Protein AF-A0A0J6WA10-F1 (afdb_monomer_lite)

Structure (mmCIF, N/CA/C/O backbone):
data_AF-A0A0J6WA10-F1
#
_entry.id   AF-A0A0J6WA10-F1
#
loop_
_atom_site.group_PDB
_atom_site.id
_atom_site.type_symbol
_atom_site.label_atom_id
_atom_site.label_alt_id
_atom_site.label_comp_id
_atom_site.label_asym_id
_atom_site.label_entity_id
_atom_site.label_seq_id
_atom_site.pdbx_PDB_ins_code
_atom_site.Cartn_x
_atom_site.Cartn_y
_atom_site.Cartn_z
_atom_site.occupancy
_atom_site.B_iso_or_equiv
_atom_site.auth_seq_id
_atom_site.auth_comp_id
_atom_site.auth_asym_id
_atom_site.auth_atom_id
_atom_site.pdbx_PDB_model_num
ATOM 1 N N . MET A 1 1 ? -53.211 -53.598 39.281 1.00 53.12 1 MET A N 1
ATOM 2 C CA . MET A 1 1 ? -52.809 -53.683 37.856 1.00 53.12 1 MET A CA 1
ATOM 3 C C . MET A 1 1 ? -52.318 -52.313 37.367 1.00 53.12 1 MET A C 1
ATOM 5 O O . MET A 1 1 ? -52.917 -51.724 36.484 1.00 53.12 1 MET A O 1
ATOM 9 N N . THR A 1 2 ? -51.255 -51.763 37.965 1.00 57.38 2 THR A N 1
ATOM 10 C CA . THR A 1 2 ? -50.801 -50.363 37.763 1.00 57.38 2 THR A CA 1
ATOM 11 C C . THR A 1 2 ? -49.372 -50.255 37.211 1.00 57.38 2 THR A C 1
ATOM 13 O O . THR A 1 2 ? -48.815 -49.167 37.139 1.00 57.38 2 THR A O 1
ATOM 16 N N . THR A 1 3 ? -48.762 -51.362 36.784 1.00 62.75 3 THR A N 1
ATOM 17 C CA . THR A 1 3 ? -47.331 -51.413 36.433 1.00 62.75 3 THR A CA 1
ATOM 18 C C . THR A 1 3 ? -47.013 -51.192 34.949 1.00 62.75 3 THR A C 1
ATOM 20 O O . THR A 1 3 ? -45.852 -50.973 34.622 1.00 62.75 3 THR A O 1
ATOM 23 N N . GLN A 1 4 ? -47.996 -51.180 34.039 1.00 57.81 4 GLN A N 1
ATOM 24 C CA . GLN A 1 4 ? -47.720 -50.979 32.604 1.00 57.81 4 GLN A CA 1
ATOM 25 C C . GLN A 1 4 ? -47.557 -49.506 32.192 1.00 57.81 4 GLN A C 1
ATOM 27 O O . GLN A 1 4 ? -46.813 -49.214 31.258 1.00 57.81 4 GLN A O 1
ATOM 32 N N . ALA A 1 5 ? -48.192 -48.566 32.902 1.00 57.34 5 ALA A N 1
ATOM 33 C CA . ALA A 1 5 ? -48.131 -47.146 32.549 1.00 57.34 5 ALA A CA 1
ATOM 34 C C . ALA A 1 5 ? -46.738 -46.532 32.792 1.00 57.34 5 ALA A C 1
ATOM 36 O O . ALA A 1 5 ? 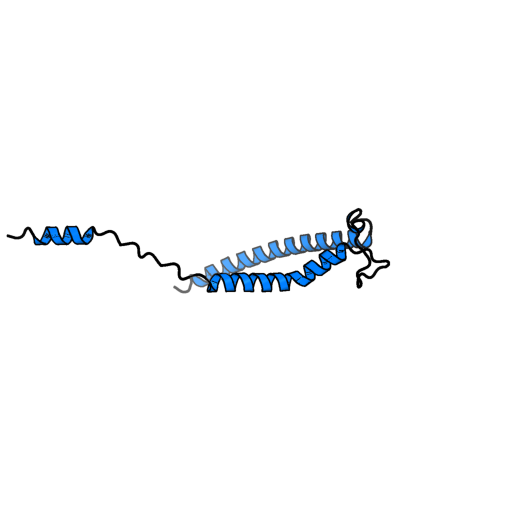-46.295 -45.700 32.011 1.00 57.34 5 ALA A O 1
ATOM 37 N N . GLY A 1 6 ? -46.012 -46.976 33.826 1.00 58.12 6 GLY A N 1
ATOM 38 C CA . GLY A 1 6 ? -44.667 -46.469 34.131 1.00 58.12 6 GLY A CA 1
ATOM 39 C C . GLY A 1 6 ? -43.590 -46.918 33.136 1.00 58.12 6 GLY A C 1
ATOM 40 O O . GLY A 1 6 ? -42.65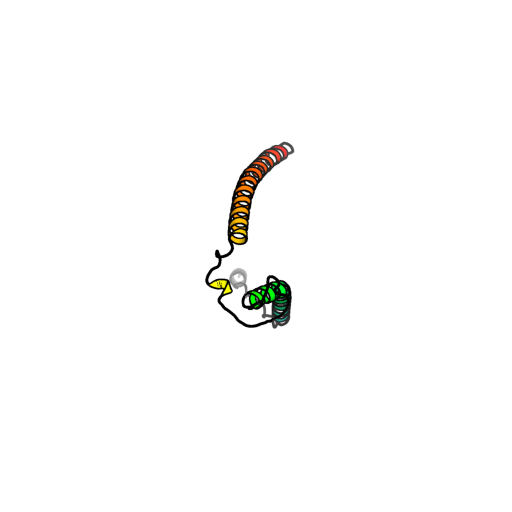6 -46.167 32.863 1.00 58.12 6 GLY A O 1
ATOM 41 N N . ALA A 1 7 ? -43.741 -48.108 32.546 1.00 60.06 7 ALA A N 1
ATOM 42 C CA . ALA A 1 7 ? -42.777 -48.646 31.586 1.00 60.06 7 ALA A CA 1
ATOM 43 C C . ALA A 1 7 ? -42.800 -47.882 30.250 1.00 60.06 7 ALA A C 1
ATOM 45 O O . ALA A 1 7 ? -41.746 -47.595 29.692 1.00 60.06 7 ALA A O 1
ATOM 46 N N . ALA A 1 8 ? -43.984 -47.478 29.776 1.00 58.81 8 ALA A N 1
ATOM 47 C CA . ALA A 1 8 ? -44.127 -46.749 28.513 1.00 58.81 8 ALA A CA 1
ATOM 48 C C . ALA A 1 8 ? -43.518 -45.332 28.559 1.00 58.81 8 ALA A C 1
ATOM 50 O O . ALA A 1 8 ? -42.946 -44.865 27.573 1.00 58.81 8 ALA A O 1
ATOM 51 N N . VAL A 1 9 ? -43.593 -44.655 29.710 1.00 58.94 9 VAL A N 1
ATOM 52 C CA . VAL A 1 9 ? -43.050 -43.295 29.889 1.00 58.94 9 VAL A CA 1
ATOM 53 C C . VAL A 1 9 ? -41.520 -43.318 29.990 1.00 58.94 9 VAL A C 1
ATOM 55 O O . VAL A 1 9 ? -40.855 -42.425 29.467 1.00 58.94 9 VAL A O 1
ATOM 58 N N . ALA A 1 10 ? -40.949 -44.374 30.583 1.00 61.41 10 ALA A N 1
ATOM 59 C CA . ALA A 1 10 ? -39.501 -44.573 30.634 1.00 61.41 10 ALA A CA 1
ATOM 60 C C . ALA A 1 10 ? -38.896 -44.811 29.236 1.00 61.41 10 ALA A C 1
ATOM 62 O O . ALA A 1 10 ? -37.830 -44.276 28.934 1.00 61.41 10 ALA A O 1
ATOM 63 N N . THR A 1 11 ? -39.600 -45.533 28.355 1.00 60.84 11 THR A N 1
ATOM 64 C CA . THR A 1 11 ? -39.155 -45.775 26.971 1.00 60.84 11 THR A CA 1
ATOM 65 C C . THR A 1 11 ? -39.242 -44.519 26.096 1.00 60.84 11 THR A C 1
ATOM 67 O O . THR A 1 11 ? -38.352 -44.280 25.284 1.00 60.84 11 THR A O 1
ATOM 70 N N . ALA A 1 12 ? -40.259 -43.671 26.290 1.00 60.25 12 ALA A N 1
ATOM 71 C CA . ALA A 1 12 ? -40.416 -42.429 25.526 1.00 60.25 12 ALA A CA 1
ATOM 72 C C . ALA A 1 12 ? -39.337 -41.372 25.843 1.00 60.25 12 ALA A C 1
ATOM 74 O O . ALA A 1 12 ? -38.968 -40.585 24.973 1.00 60.25 12 ALA A O 1
ATOM 75 N N . ALA A 1 13 ? -38.802 -41.368 27.069 1.00 62.25 13 ALA A N 1
ATOM 76 C CA . ALA A 1 13 ? -37.770 -40.424 27.508 1.00 62.25 13 ALA A CA 1
ATOM 77 C C . ALA A 1 13 ? -36.343 -40.796 27.055 1.00 62.25 13 ALA A C 1
ATOM 79 O O . ALA A 1 13 ? -35.429 -39.981 27.167 1.00 62.25 13 ALA A O 1
ATOM 80 N N . GLN A 1 14 ? -36.142 -42.017 26.551 1.00 62.50 14 GLN A N 1
ATOM 81 C CA . GLN A 1 14 ? -34.834 -42.545 26.147 1.00 62.50 14 GLN A CA 1
ATOM 82 C C . GLN A 1 14 ? -34.601 -42.519 24.639 1.00 62.50 14 GLN A C 1
ATOM 84 O O . GLN A 1 14 ? -33.567 -42.999 24.183 1.00 62.50 14 GLN A O 1
ATOM 89 N N . GLN A 1 15 ? -35.516 -41.948 23.856 1.00 65.44 15 GLN A N 1
ATOM 90 C CA . GLN A 1 15 ? -35.306 -41.804 22.424 1.00 65.44 15 GLN A CA 1
ATOM 91 C C . GLN A 1 15 ? -34.308 -40.656 22.190 1.00 65.44 15 GLN A C 1
ATOM 93 O O . GLN A 1 15 ? -34.666 -39.494 22.407 1.00 65.44 15 GLN A O 1
ATOM 98 N N . PRO A 1 16 ? -33.048 -40.934 21.794 1.00 71.19 16 PRO A N 1
ATOM 99 C CA . PRO A 1 16 ? -32.094 -39.871 21.528 1.00 71.19 16 PRO A CA 1
ATOM 100 C C . PRO A 1 16 ? -32.651 -38.977 20.413 1.00 71.19 16 PRO A C 1
ATOM 102 O O . PRO A 1 16 ? -33.301 -39.487 19.492 1.00 71.19 16 PRO A O 1
ATOM 105 N N . PRO A 1 17 ? -32.430 -37.652 20.471 1.00 69.75 17 PRO A N 1
ATOM 106 C CA . PRO A 1 17 ? -32.902 -36.751 19.434 1.00 69.75 17 PRO A CA 1
ATOM 107 C C . PRO A 1 17 ? -32.349 -37.221 18.089 1.00 69.75 17 PRO A C 1
ATOM 109 O O . PRO A 1 17 ? -31.140 -37.209 17.863 1.00 69.75 17 PRO A O 1
ATOM 112 N N . THR A 1 18 ? -33.235 -37.664 17.195 1.00 70.50 18 THR A N 1
ATOM 113 C CA . THR A 1 18 ? -32.858 -38.060 15.837 1.00 70.50 18 THR A CA 1
ATOM 114 C C . THR A 1 18 ? -32.169 -36.872 15.166 1.00 70.50 18 THR A C 1
ATOM 116 O O . THR A 1 18 ? -32.806 -35.817 15.031 1.00 70.50 18 THR A O 1
ATOM 119 N N . PRO A 1 19 ? -30.893 -36.993 14.759 1.00 68.06 19 PRO A N 1
ATOM 120 C CA . PRO A 1 19 ? -30.178 -35.888 14.146 1.00 68.06 19 PRO A CA 1
ATOM 121 C C . PRO A 1 19 ? -30.872 -35.532 12.832 1.00 68.06 19 PRO A C 1
ATOM 123 O O . PRO A 1 19 ? -30.923 -36.327 11.895 1.00 68.06 19 PRO A O 1
ATOM 126 N N . LYS A 1 20 ? -31.447 -34.326 12.767 1.00 68.75 20 LYS A N 1
ATOM 127 C CA . LYS A 1 20 ? -32.009 -33.784 11.529 1.00 68.75 20 LYS A CA 1
ATOM 128 C C . LYS A 1 20 ? -30.849 -33.536 10.569 1.00 68.75 20 LYS A C 1
ATOM 130 O O . LYS A 1 20 ? -30.170 -32.518 10.655 1.00 68.75 20 LYS A O 1
ATOM 135 N N . THR A 1 21 ? -30.604 -34.478 9.663 1.00 62.62 21 THR A N 1
ATOM 136 C CA . THR A 1 21 ? -29.609 -34.321 8.602 1.00 62.62 21 THR A CA 1
ATOM 137 C C . THR A 1 21 ? -30.102 -33.244 7.642 1.00 62.62 21 THR A C 1
ATOM 139 O O . THR A 1 21 ? -30.984 -33.488 6.812 1.00 62.62 21 THR A O 1
ATOM 142 N N . VAL A 1 22 ? -29.574 -32.029 7.773 1.00 65.81 22 VAL A N 1
ATOM 143 C CA . VAL A 1 22 ? -29.828 -30.949 6.819 1.00 65.81 22 VAL A CA 1
ATOM 144 C C . VAL A 1 22 ? -29.224 -31.385 5.485 1.00 65.81 22 VAL A C 1
ATOM 146 O O . VAL A 1 22 ? -28.006 -31.432 5.330 1.00 65.81 22 VAL A O 1
ATOM 149 N N . LYS A 1 23 ? -30.071 -31.774 4.525 1.00 60.19 23 LYS A N 1
ATOM 150 C CA . LYS A 1 23 ? -29.621 -32.120 3.173 1.00 60.19 23 LYS A CA 1
ATOM 151 C C . LYS A 1 23 ? -28.985 -30.876 2.556 1.00 60.19 23 LYS A C 1
ATOM 153 O O . LYS A 1 23 ? -29.668 -29.870 2.373 1.00 60.19 23 LYS A O 1
ATOM 158 N N . ALA A 1 24 ? -27.692 -30.954 2.244 1.00 65.75 24 ALA A N 1
ATOM 159 C CA . ALA A 1 24 ? -26.958 -29.894 1.566 1.00 65.75 24 ALA A CA 1
ATOM 160 C C . ALA A 1 24 ? -27.626 -29.606 0.213 1.00 65.75 24 ALA A C 1
ATOM 162 O O . ALA A 1 24 ? -27.541 -30.391 -0.736 1.00 65.75 24 ALA A O 1
ATOM 163 N N . ARG A 1 25 ? -28.375 -28.503 0.149 1.00 67.50 25 ARG A N 1
ATOM 164 C CA . ARG A 1 25 ? -29.047 -28.052 -1.065 1.00 67.50 25 ARG A CA 1
ATOM 165 C C . ARG A 1 25 ? -27.965 -27.612 -2.042 1.00 67.50 25 ARG A C 1
ATOM 167 O O . ARG A 1 25 ? -27.365 -26.572 -1.832 1.00 67.50 25 ARG A O 1
ATOM 174 N N . ARG A 1 26 ? -27.739 -28.423 -3.083 1.00 66.19 26 ARG A N 1
ATOM 175 C CA . ARG A 1 26 ? -26.848 -28.201 -4.239 1.00 66.19 26 ARG A CA 1
ATOM 176 C C . ARG A 1 26 ? -26.391 -26.731 -4.364 1.00 66.19 26 ARG A C 1
ATOM 178 O O . ARG A 1 26 ? -27.134 -25.880 -4.848 1.00 66.19 26 ARG A O 1
ATOM 185 N N . ASN A 1 27 ? -25.156 -26.488 -3.933 1.00 72.62 27 ASN A N 1
ATOM 186 C CA . ASN A 1 27 ? -24.540 -25.197 -3.596 1.00 72.62 27 ASN A CA 1
ATOM 187 C C . ASN A 1 27 ? -24.239 -24.268 -4.801 1.00 72.62 27 ASN A C 1
ATOM 189 O O . ASN A 1 27 ? -23.213 -23.593 -4.821 1.00 72.62 27 ASN A O 1
ATOM 193 N N . TRP A 1 28 ? -25.086 -24.228 -5.837 1.00 82.00 28 TRP A N 1
ATOM 194 C CA . TRP A 1 28 ? -24.863 -23.368 -7.016 1.00 82.00 28 TRP A CA 1
ATOM 195 C C . TRP A 1 28 ? -24.811 -21.886 -6.652 1.00 82.00 28 TRP A C 1
ATOM 197 O O . TRP A 1 28 ? -24.037 -21.147 -7.250 1.00 82.00 28 TRP A O 1
ATOM 207 N N . GLY A 1 29 ? -25.584 -21.477 -5.639 1.00 87.06 29 GLY A N 1
ATOM 208 C CA . GLY A 1 29 ? -25.504 -20.134 -5.068 1.00 87.06 29 GLY A CA 1
ATOM 209 C C . GLY A 1 29 ? -24.116 -19.839 -4.504 1.00 87.06 29 GLY A C 1
ATOM 210 O O . GLY A 1 29 ? -23.537 -18.814 -4.840 1.00 87.06 29 GLY A O 1
ATOM 211 N N . ASP A 1 30 ? -23.533 -20.765 -3.739 1.00 89.00 30 ASP A N 1
ATOM 212 C CA . ASP A 1 30 ? -22.192 -20.584 -3.169 1.00 89.00 30 ASP A CA 1
ATOM 213 C C . ASP A 1 30 ? -21.114 -20.541 -4.252 1.00 89.00 30 ASP A C 1
ATOM 215 O O . ASP A 1 30 ? -20.181 -19.747 -4.167 1.00 89.00 30 ASP A O 1
ATOM 219 N N . VAL A 1 31 ? -21.229 -21.385 -5.282 1.00 92.69 31 VAL A N 1
ATOM 220 C CA . VAL A 1 31 ? -20.296 -21.374 -6.416 1.00 92.69 31 VAL A CA 1
ATOM 221 C C . VAL A 1 31 ? -20.394 -20.047 -7.163 1.00 92.69 31 VAL A C 1
ATOM 223 O O . VAL A 1 31 ? -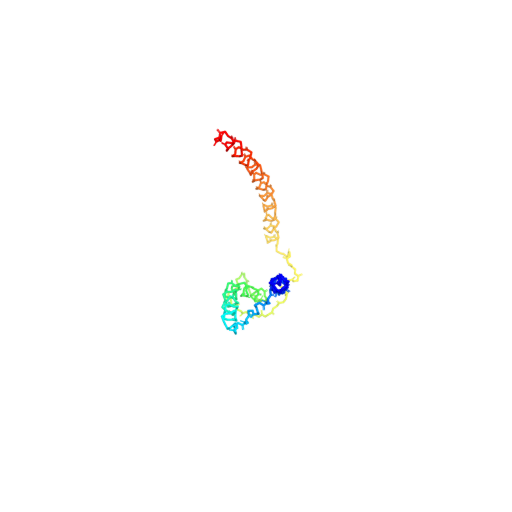19.367 -19.423 -7.416 1.00 92.69 31 VAL A O 1
ATOM 226 N N . LEU A 1 32 ? -21.609 -19.577 -7.455 1.00 95.44 32 LEU A N 1
ATOM 227 C CA . LEU A 1 32 ? -21.827 -18.293 -8.113 1.00 95.44 32 LEU A CA 1
ATOM 228 C C . LEU A 1 32 ? -21.280 -17.132 -7.274 1.00 95.44 32 LEU A C 1
ATOM 230 O O . LEU A 1 32 ? -20.545 -16.303 -7.800 1.00 95.44 32 LEU A O 1
ATOM 234 N N . LEU A 1 33 ? -21.569 -17.104 -5.970 1.00 95.06 33 LEU A N 1
ATOM 235 C CA . LEU A 1 33 ? -21.051 -16.093 -5.045 1.00 95.06 33 LEU A CA 1
ATOM 236 C C . LEU A 1 33 ? -19.520 -16.080 -5.020 1.00 95.06 33 LEU A C 1
ATOM 238 O O . LEU A 1 33 ? -18.922 -15.011 -5.087 1.00 95.06 33 LEU A O 1
ATOM 242 N N . ARG A 1 34 ? -18.874 -17.252 -4.977 1.00 95.62 34 ARG A N 1
ATOM 243 C CA . ARG A 1 34 ? -17.406 -17.367 -5.005 1.00 95.62 34 ARG A CA 1
ATOM 244 C C . ARG A 1 34 ? -16.816 -16.884 -6.323 1.00 95.62 34 ARG A C 1
ATOM 246 O O . ARG A 1 34 ? -15.816 -16.175 -6.302 1.00 95.62 34 ARG A O 1
ATOM 253 N N . VAL A 1 35 ? -17.424 -17.247 -7.452 1.00 97.12 35 VAL A N 1
ATOM 254 C CA . VAL A 1 35 ? -16.973 -16.802 -8.778 1.00 97.12 35 VAL A CA 1
ATOM 255 C C . VAL A 1 35 ? -17.111 -15.289 -8.900 1.00 97.12 35 VAL A C 1
ATOM 257 O O . VAL A 1 35 ? -16.148 -14.626 -9.270 1.00 97.12 35 VAL A O 1
ATOM 260 N N . VAL A 1 36 ? -18.263 -14.725 -8.530 1.00 97.81 36 VAL A N 1
ATOM 261 C CA . VAL A 1 36 ? -18.491 -13.274 -8.568 1.00 97.81 36 VAL A CA 1
ATOM 262 C C . VAL A 1 36 ? -17.524 -12.548 -7.635 1.00 97.81 36 VAL A C 1
ATOM 264 O O . VAL A 1 36 ? -16.881 -11.597 -8.067 1.00 97.81 36 VAL A O 1
ATOM 267 N N . ALA A 1 37 ? -17.350 -13.015 -6.396 1.00 97.25 37 ALA A N 1
ATOM 268 C CA . ALA A 1 37 ? -16.375 -12.442 -5.469 1.00 97.25 37 ALA A CA 1
ATOM 269 C C . ALA A 1 37 ? -14.949 -12.496 -6.040 1.00 97.25 37 ALA A C 1
ATOM 271 O O . ALA A 1 37 ? -14.224 -11.508 -5.966 1.00 97.25 37 ALA A O 1
ATOM 272 N N . GLY A 1 38 ? -14.566 -13.613 -6.668 1.00 97.75 38 GLY A N 1
ATOM 273 C CA . GLY A 1 38 ? -13.279 -13.765 -7.344 1.00 97.75 38 GLY A CA 1
ATOM 274 C C . GLY A 1 38 ? -13.099 -12.799 -8.516 1.00 97.75 38 GLY A C 1
ATOM 275 O O . GLY A 1 38 ? -12.039 -12.195 -8.641 1.00 97.75 38 GLY A O 1
ATOM 276 N N . LEU A 1 39 ? -14.132 -12.595 -9.337 1.00 98.00 39 LEU A N 1
ATOM 277 C CA . LEU A 1 39 ? -14.106 -11.638 -10.448 1.00 98.00 39 LEU A CA 1
ATOM 278 C C . LEU A 1 39 ? -14.024 -10.188 -9.962 1.00 98.00 39 LEU A C 1
ATOM 280 O O . LEU A 1 39 ? -13.263 -9.405 -10.523 1.00 98.00 39 LEU A O 1
ATOM 284 N N . VAL A 1 40 ? -14.759 -9.834 -8.906 1.00 98.00 40 VAL A N 1
ATOM 285 C CA . VAL A 1 40 ? -14.684 -8.503 -8.280 1.00 98.00 40 VAL A CA 1
ATOM 286 C C . VAL A 1 40 ? -13.291 -8.260 -7.710 1.00 98.00 40 VAL A C 1
ATOM 288 O O . VAL A 1 40 ? -12.716 -7.194 -7.922 1.00 98.00 40 VAL A O 1
ATOM 291 N N . LEU A 1 41 ? -12.724 -9.256 -7.028 1.00 98.06 41 LEU A N 1
ATOM 292 C CA . LEU A 1 41 ? -11.368 -9.180 -6.502 1.00 98.06 41 LEU A CA 1
ATOM 293 C C . LEU A 1 41 ? -10.361 -9.008 -7.646 1.00 98.06 41 LEU A C 1
ATOM 295 O O . LEU A 1 41 ? -9.546 -8.093 -7.614 1.00 98.06 41 LEU A O 1
ATOM 299 N N . LEU A 1 42 ? -10.463 -9.822 -8.698 1.00 97.88 42 LEU A N 1
ATOM 300 C CA . LEU A 1 42 ? -9.605 -9.722 -9.878 1.00 97.88 42 LEU A CA 1
ATOM 301 C C . LEU A 1 42 ? -9.706 -8.346 -10.540 1.00 97.88 42 LEU A C 1
ATOM 303 O O . LEU A 1 42 ? -8.681 -7.775 -10.896 1.00 97.88 42 LEU A O 1
ATOM 307 N N . TYR A 1 43 ? -10.910 -7.789 -10.655 1.00 97.44 43 TYR A N 1
ATOM 308 C CA . TYR A 1 43 ? -11.123 -6.441 -11.172 1.00 97.44 43 TYR A CA 1
ATOM 309 C C . TYR A 1 43 ? -10.444 -5.374 -10.298 1.00 97.44 43 TYR A C 1
ATOM 311 O O . TYR A 1 43 ? -9.761 -4.498 -10.826 1.00 97.44 43 TYR A O 1
ATOM 319 N N . LEU A 1 44 ? -10.557 -5.479 -8.970 1.00 97.88 44 LEU A N 1
ATOM 320 C CA . LEU A 1 44 ? -9.901 -4.568 -8.024 1.00 97.88 44 LEU A CA 1
ATOM 321 C C . LEU A 1 44 ? -8.367 -4.631 -8.129 1.00 97.88 44 LEU A C 1
ATOM 323 O O . LEU A 1 44 ? -7.695 -3.605 -8.032 1.00 97.88 44 LEU A O 1
ATOM 327 N N . PHE A 1 45 ? -7.813 -5.827 -8.348 1.00 98.06 45 PHE A N 1
ATOM 328 C CA . PHE A 1 45 ? -6.370 -6.044 -8.483 1.00 98.06 45 PHE A CA 1
ATOM 329 C C . PHE A 1 45 ? -5.838 -5.846 -9.905 1.00 98.06 45 PHE A C 1
ATOM 331 O O . PHE A 1 45 ? -4.624 -5.751 -10.081 1.00 98.06 45 PHE A O 1
ATOM 338 N N . LEU A 1 46 ? -6.700 -5.737 -10.918 1.00 97.81 46 LEU A N 1
ATOM 339 C CA . LEU A 1 46 ? -6.303 -5.516 -12.308 1.00 97.81 46 LEU A CA 1
ATOM 340 C C . LEU A 1 46 ? -5.292 -4.363 -12.484 1.00 97.81 46 LEU A C 1
ATOM 342 O O . LEU A 1 46 ? -4.259 -4.603 -13.109 1.00 97.81 46 LEU A O 1
ATOM 346 N N . PRO A 1 47 ? -5.481 -3.153 -11.908 1.00 96.69 47 PRO A N 1
ATOM 347 C CA . PRO A 1 47 ? -4.480 -2.087 -12.018 1.00 96.69 47 PRO A CA 1
ATOM 348 C C . PRO A 1 47 ? -3.138 -2.447 -11.365 1.00 96.69 47 PRO A C 1
ATOM 350 O O . PRO A 1 47 ? -2.087 -2.056 -11.869 1.00 96.69 47 PRO A O 1
ATOM 353 N N . ILE A 1 48 ? -3.146 -3.234 -10.285 1.00 97.25 48 ILE A N 1
ATOM 354 C CA . ILE A 1 48 ? -1.918 -3.706 -9.631 1.00 97.25 48 ILE A CA 1
ATOM 355 C C . ILE A 1 48 ? -1.182 -4.687 -10.552 1.00 97.25 48 ILE A C 1
ATOM 357 O O . ILE A 1 48 ? 0.028 -4.558 -10.728 1.00 97.25 48 ILE A O 1
ATOM 361 N N . PHE A 1 49 ? -1.896 -5.607 -11.209 1.00 97.00 49 PHE A N 1
ATOM 362 C CA . PHE A 1 49 ? -1.298 -6.503 -12.204 1.00 97.00 49 PHE A CA 1
ATOM 363 C C . PHE A 1 49 ? -0.680 -5.742 -13.378 1.00 97.00 49 PHE A C 1
ATOM 365 O O . PHE A 1 49 ? 0.412 -6.097 -13.818 1.00 97.00 49 PHE A O 1
ATOM 372 N N . VAL A 1 50 ? -1.326 -4.672 -13.852 1.00 94.94 50 VAL A N 1
ATOM 373 C CA . VAL A 1 50 ? -0.767 -3.808 -14.904 1.00 94.94 50 VAL A CA 1
ATOM 374 C C . VAL A 1 50 ? 0.538 -3.156 -14.438 1.00 94.94 50 VAL A C 1
ATOM 376 O O . VAL A 1 50 ? 1.523 -3.199 -15.169 1.00 94.94 50 VAL A O 1
ATOM 379 N N . ILE A 1 51 ? 0.592 -2.615 -13.216 1.00 95.12 51 ILE A N 1
ATOM 380 C CA . ILE A 1 51 ? 1.819 -2.020 -12.656 1.00 95.12 51 ILE A CA 1
ATOM 381 C C . ILE A 1 51 ? 2.932 -3.069 -12.529 1.00 95.12 51 ILE A C 1
ATOM 383 O O . ILE A 1 51 ? 4.076 -2.789 -12.885 1.00 95.12 51 ILE A O 1
ATOM 387 N N . ILE A 1 52 ? 2.609 -4.281 -12.066 1.00 94.94 52 ILE A N 1
ATOM 388 C CA . ILE A 1 52 ? 3.569 -5.391 -11.977 1.00 94.94 52 ILE A CA 1
ATOM 389 C C . ILE A 1 52 ? 4.100 -5.746 -13.366 1.00 94.94 52 ILE A C 1
ATOM 391 O O . ILE A 1 52 ? 5.310 -5.841 -13.543 1.00 94.94 52 ILE A O 1
ATOM 395 N N . LEU A 1 53 ? 3.224 -5.890 -14.365 1.00 94.75 53 LEU A N 1
ATOM 396 C CA . LEU A 1 53 ? 3.630 -6.182 -15.739 1.00 94.75 53 LEU A CA 1
ATOM 397 C C . LEU A 1 53 ? 4.575 -5.096 -16.268 1.00 94.75 53 LEU A C 1
ATOM 399 O O . LEU A 1 53 ? 5.672 -5.402 -16.729 1.00 94.75 53 LEU A O 1
ATOM 403 N N . PHE A 1 54 ? 4.198 -3.824 -16.126 1.00 93.81 54 PHE A N 1
ATOM 404 C CA . PHE A 1 54 ? 5.007 -2.683 -16.561 1.00 93.81 54 PHE A CA 1
ATOM 405 C C . PHE A 1 54 ? 6.302 -2.496 -15.756 1.00 93.81 54 PHE A C 1
ATOM 407 O O . PHE A 1 54 ? 7.235 -1.867 -16.260 1.00 93.81 54 PHE A O 1
ATOM 414 N N . SER A 1 55 ? 6.412 -3.063 -14.551 1.00 92.56 55 SER A N 1
ATOM 415 C CA . SER A 1 55 ? 7.662 -3.097 -13.778 1.00 92.56 55 SER A CA 1
ATOM 416 C C . SER A 1 55 ? 8.765 -3.895 -14.486 1.00 92.56 55 SER A C 1
ATOM 418 O O . SER A 1 55 ? 9.950 -3.587 -14.338 1.00 92.56 55 SER A O 1
ATOM 420 N N . PHE A 1 56 ? 8.380 -4.862 -15.323 1.00 94.75 56 PHE A N 1
ATOM 421 C CA . PHE A 1 56 ? 9.288 -5.626 -16.180 1.00 94.75 56 PHE A CA 1
ATOM 422 C C . PHE A 1 56 ? 9.526 -4.984 -17.554 1.00 94.75 56 PHE A C 1
ATOM 424 O O . PHE A 1 56 ? 10.164 -5.602 -18.403 1.00 94.75 56 PHE A O 1
ATOM 431 N N . ASN A 1 57 ? 9.028 -3.770 -17.805 1.00 93.50 57 ASN A N 1
ATOM 432 C CA . ASN A 1 57 ? 9.258 -3.083 -19.074 1.00 93.50 57 ASN A CA 1
ATOM 433 C C . ASN A 1 57 ? 10.658 -2.440 -19.131 1.00 93.50 57 ASN A C 1
ATOM 435 O O . ASN A 1 57 ? 11.220 -2.053 -18.103 1.00 93.50 57 ASN A O 1
ATOM 439 N N . ASN A 1 58 ? 11.195 -2.256 -20.338 1.00 90.69 58 ASN A N 1
ATOM 440 C CA . ASN A 1 58 ? 12.458 -1.566 -20.607 1.00 90.69 58 ASN A CA 1
ATOM 441 C C . ASN A 1 58 ? 12.227 -0.211 -21.306 1.00 90.69 58 ASN A C 1
ATOM 443 O O . ASN A 1 58 ? 12.416 -0.110 -22.521 1.00 90.69 58 ASN A O 1
ATOM 447 N N . PRO A 1 59 ? 11.769 0.830 -20.587 1.00 86.69 59 PRO A N 1
ATOM 448 C CA . PRO A 1 59 ? 11.481 2.113 -21.205 1.00 86.69 59 PRO A CA 1
ATOM 449 C C . PRO A 1 59 ? 12.764 2.849 -21.620 1.00 86.69 59 PRO A C 1
ATOM 451 O O . PRO A 1 59 ? 13.685 3.022 -20.827 1.00 86.69 59 PRO A O 1
ATOM 454 N N . SER A 1 60 ? 12.788 3.384 -22.840 1.00 79.00 60 SER A N 1
ATOM 455 C CA . SER A 1 60 ? 13.901 4.176 -23.397 1.00 79.00 60 SER A CA 1
ATOM 456 C C . SER A 1 60 ? 14.005 5.599 -22.810 1.00 79.00 60 SER A C 1
ATOM 458 O O . SER A 1 60 ? 14.704 6.455 -23.347 1.00 79.00 60 SER A O 1
ATOM 460 N N . GLY A 1 61 ? 13.291 5.889 -21.717 1.00 82.50 61 GLY A N 1
ATOM 461 C CA . GLY A 1 61 ? 13.188 7.216 -21.112 1.00 82.50 61 GLY A CA 1
ATOM 462 C C . GLY A 1 61 ? 12.534 7.190 -19.729 1.00 82.50 61 GLY A C 1
ATOM 463 O O . GLY A 1 61 ? 12.342 6.135 -19.132 1.00 82.50 61 GLY A O 1
ATOM 464 N N . LYS A 1 62 ? 12.169 8.369 -19.207 1.00 79.25 62 LYS A N 1
ATOM 465 C CA . LYS A 1 62 ? 11.581 8.514 -17.857 1.00 79.25 62 LYS A CA 1
ATOM 466 C C . LYS A 1 62 ? 10.110 8.091 -17.755 1.00 79.25 62 LYS A C 1
ATOM 468 O O . LYS A 1 62 ? 9.573 8.037 -16.654 1.00 79.25 62 LYS A O 1
ATOM 473 N N . PHE A 1 63 ? 9.462 7.826 -18.886 1.00 84.00 63 PHE A N 1
ATOM 474 C CA . PHE A 1 63 ? 8.032 7.560 -18.968 1.00 84.00 63 PHE A CA 1
ATOM 475 C C . PHE A 1 63 ? 7.769 6.129 -19.431 1.00 84.00 63 PHE A C 1
ATOM 477 O O . PHE A 1 63 ? 8.340 5.675 -20.422 1.00 84.00 63 PHE A O 1
ATOM 484 N N . ASN A 1 64 ? 6.881 5.435 -18.722 1.00 87.19 64 ASN A N 1
ATOM 485 C CA . ASN A 1 64 ? 6.571 4.026 -18.941 1.00 87.19 64 ASN A CA 1
ATOM 486 C C . ASN A 1 64 ? 5.100 3.849 -19.366 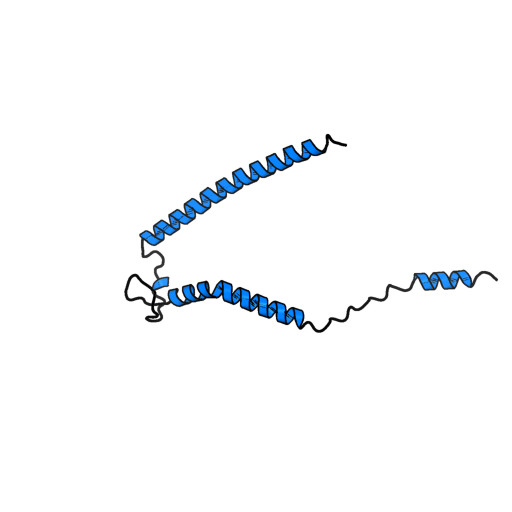1.00 87.19 64 ASN A C 1
ATOM 488 O O . ASN A 1 64 ? 4.298 3.290 -18.625 1.00 87.19 64 ASN A O 1
ATOM 492 N N . TYR A 1 65 ? 4.735 4.405 -20.529 1.00 87.88 65 TYR A N 1
ATOM 493 C CA . TYR A 1 65 ? 3.353 4.382 -21.045 1.00 87.88 65 TYR A CA 1
ATOM 494 C C . TYR A 1 65 ? 3.110 3.318 -22.119 1.00 87.88 65 TYR A C 1
ATOM 496 O O . TYR A 1 65 ? 1.983 2.864 -22.292 1.00 87.88 65 TYR A O 1
ATOM 504 N N . SER A 1 66 ? 4.155 2.912 -22.840 1.00 89.06 66 SER A N 1
ATOM 505 C CA . SER A 1 66 ? 4.089 1.893 -23.885 1.00 89.06 66 SER A CA 1
ATOM 506 C C . SER A 1 66 ? 5.018 0.731 -23.564 1.00 89.06 66 SER A C 1
ATOM 508 O O . SER A 1 66 ? 6.141 0.921 -23.083 1.00 89.06 66 SER A O 1
ATOM 510 N N . TRP A 1 67 ? 4.547 -0.482 -23.847 1.00 89.81 67 TRP A N 1
ATOM 511 C CA . TRP A 1 67 ? 5.369 -1.680 -23.757 1.00 89.81 67 TRP A CA 1
ATOM 512 C C . TRP A 1 67 ? 6.483 -1.626 -24.807 1.00 89.81 67 TRP A C 1
ATOM 514 O O . TRP A 1 67 ? 6.208 -1.481 -25.996 1.00 89.81 67 TRP A O 1
ATOM 524 N N . GLN A 1 68 ? 7.734 -1.720 -24.360 1.00 89.62 68 GLN A N 1
ATOM 525 C CA . GLN A 1 68 ? 8.932 -1.626 -25.201 1.00 89.62 68 GLN A CA 1
ATOM 526 C C . GLN A 1 68 ? 9.726 -2.934 -25.205 1.00 89.62 68 GLN A C 1
ATOM 528 O O . GLN A 1 68 ? 10.307 -3.293 -26.225 1.00 89.62 68 GLN A O 1
ATOM 533 N N . GLY A 1 69 ? 9.724 -3.683 -24.101 1.00 91.19 69 GLY A N 1
ATOM 534 C CA . GLY A 1 69 ? 10.372 -4.990 -24.026 1.00 91.19 69 GLY A CA 1
ATOM 535 C C . GLY A 1 69 ? 10.516 -5.490 -22.595 1.00 91.19 69 GLY A C 1
ATOM 536 O O . GLY A 1 69 ? 10.451 -4.706 -21.654 1.00 91.19 69 GLY A O 1
ATOM 537 N N . PHE A 1 70 ? 10.730 -6.794 -22.433 1.00 93.69 70 PHE A N 1
ATOM 538 C CA . PHE A 1 70 ? 10.901 -7.420 -21.121 1.00 93.69 70 PHE A CA 1
ATOM 539 C C . PHE A 1 70 ? 12.338 -7.260 -20.595 1.00 93.69 70 PHE A C 1
ATOM 541 O O . PHE A 1 70 ? 13.298 -7.506 -21.325 1.00 93.69 70 PHE A O 1
ATOM 548 N N . THR A 1 71 ? 12.499 -6.893 -19.321 1.00 92.75 71 THR A N 1
ATOM 549 C CA . THR A 1 71 ? 13.798 -6.807 -18.637 1.00 92.75 71 THR A CA 1
ATOM 550 C C . THR A 1 71 ? 13.691 -7.070 -17.133 1.00 92.75 71 THR A C 1
ATOM 552 O O . THR A 1 71 ? 12.694 -6.746 -16.490 1.00 92.75 71 THR A O 1
ATOM 555 N N . LEU A 1 72 ? 14.766 -7.612 -16.550 1.00 93.31 72 LEU A N 1
ATOM 556 C CA . LEU A 1 72 ? 14.947 -7.762 -15.098 1.00 93.31 72 LEU A CA 1
ATOM 557 C C . LEU A 1 72 ? 15.923 -6.728 -14.512 1.00 93.31 72 LEU A C 1
ATOM 559 O O . LEU A 1 72 ? 16.109 -6.667 -13.297 1.00 93.31 72 LEU A O 1
ATOM 563 N N . ASN A 1 73 ? 16.517 -5.872 -15.349 1.00 90.25 73 ASN A N 1
ATOM 564 C CA . ASN A 1 73 ? 17.539 -4.910 -14.923 1.00 90.25 73 ASN A CA 1
ATOM 565 C C . ASN A 1 73 ? 17.012 -3.884 -13.906 1.00 90.25 73 ASN A C 1
ATOM 567 O O . ASN A 1 73 ? 17.775 -3.428 -13.054 1.00 90.25 73 ASN A O 1
ATOM 571 N N . ASN A 1 74 ? 15.713 -3.566 -13.955 1.00 88.50 74 ASN A N 1
ATOM 572 C CA . ASN A 1 74 ? 15.049 -2.660 -13.009 1.00 88.50 74 ASN A CA 1
ATOM 573 C C . ASN A 1 74 ? 15.140 -3.157 -11.556 1.00 88.50 74 ASN A C 1
ATOM 575 O O . ASN A 1 74 ? 15.178 -2.354 -10.628 1.00 88.50 74 ASN A O 1
ATOM 579 N N . TRP A 1 75 ? 15.219 -4.475 -11.365 1.00 91.31 75 TRP A N 1
ATOM 580 C CA . TRP A 1 75 ? 15.276 -5.122 -10.055 1.00 91.31 75 TRP A CA 1
ATOM 581 C C . TRP A 1 75 ? 16.702 -5.406 -9.576 1.00 91.31 75 TRP A C 1
ATOM 583 O O . TRP A 1 75 ? 16.903 -5.677 -8.397 1.00 91.31 75 TRP A O 1
ATOM 593 N N . ALA A 1 76 ? 17.701 -5.320 -10.458 1.00 91.94 76 ALA A N 1
ATOM 594 C CA . ALA A 1 76 ? 19.085 -5.642 -10.116 1.00 91.94 76 ALA A CA 1
ATOM 595 C C . ALA A 1 76 ? 19.715 -4.625 -9.146 1.00 91.94 76 ALA A C 1
ATOM 597 O O . ALA A 1 76 ? 20.538 -4.990 -8.312 1.00 91.94 76 ALA A O 1
ATOM 598 N N . HIS A 1 77 ? 19.330 -3.347 -9.246 1.00 91.50 77 HIS A N 1
ATOM 599 C CA . HIS A 1 77 ? 19.898 -2.264 -8.435 1.00 91.50 77 HIS A CA 1
ATOM 600 C C . HIS A 1 77 ? 18.790 -1.329 -7.914 1.00 91.50 77 HIS A C 1
ATOM 602 O O . HIS A 1 77 ? 18.689 -0.183 -8.362 1.00 91.50 77 HIS A O 1
ATOM 608 N N . PRO A 1 78 ? 17.952 -1.779 -6.963 1.00 86.75 78 PRO A N 1
ATOM 609 C CA . PRO A 1 78 ? 16.756 -1.045 -6.532 1.00 86.75 78 PRO A CA 1
ATOM 610 C C . PRO A 1 78 ? 17.067 0.321 -5.899 1.00 86.75 78 PRO A C 1
ATOM 612 O O . PRO A 1 78 ? 16.265 1.245 -5.993 1.00 86.75 78 PRO A O 1
ATOM 615 N N . PHE A 1 79 ? 18.257 0.481 -5.313 1.00 92.81 79 PHE A N 1
ATOM 616 C CA . PHE A 1 79 ? 18.696 1.727 -4.671 1.00 92.81 79 PHE A CA 1
ATOM 617 C C . PHE A 1 79 ? 19.594 2.600 -5.555 1.00 92.81 79 PHE A C 1
ATOM 619 O O . PHE A 1 79 ? 20.186 3.564 -5.070 1.00 92.81 79 PHE A O 1
ATOM 626 N N . LYS A 1 80 ? 19.703 2.288 -6.854 1.00 91.25 80 LYS A N 1
ATOM 627 C CA . LYS A 1 80 ? 20.564 3.014 -7.804 1.00 91.25 80 LYS A CA 1
ATOM 628 C C . LYS A 1 80 ? 20.203 4.494 -7.942 1.00 91.25 80 LYS A C 1
ATOM 630 O O . LYS A 1 80 ? 21.059 5.284 -8.324 1.00 91.25 80 LYS A O 1
ATOM 635 N N . TYR A 1 81 ? 18.953 4.865 -7.669 1.00 89.19 81 TYR A N 1
ATOM 636 C CA . TYR A 1 81 ? 18.448 6.227 -7.826 1.00 89.19 81 TYR A CA 1
ATOM 637 C C . TYR A 1 81 ? 18.315 6.907 -6.454 1.00 89.19 81 TYR A C 1
ATOM 639 O O . TYR A 1 81 ? 17.324 6.662 -5.763 1.00 89.19 81 TYR A O 1
ATOM 647 N N . PRO A 1 82 ? 19.259 7.788 -6.056 1.00 93.50 82 PRO A N 1
ATOM 648 C CA . PRO A 1 82 ? 19.255 8.405 -4.729 1.00 93.50 82 PRO A CA 1
ATOM 649 C C . PRO A 1 82 ? 17.948 9.121 -4.371 1.00 93.50 82 PRO A C 1
ATOM 651 O O . PRO A 1 82 ? 17.456 8.886 -3.271 1.00 93.50 82 PRO A O 1
ATOM 654 N N . PRO A 1 83 ? 17.304 9.897 -5.272 1.00 94.12 83 PRO A N 1
ATOM 655 C CA . PRO A 1 83 ? 16.027 10.532 -4.944 1.00 94.12 83 PRO A CA 1
ATOM 656 C C . PRO A 1 83 ? 14.930 9.534 -4.545 1.00 94.12 83 PRO A C 1
ATOM 658 O O . PRO A 1 83 ? 14.113 9.830 -3.680 1.00 94.12 83 PRO A O 1
ATOM 661 N N . LEU A 1 84 ? 14.925 8.341 -5.150 1.00 92.25 84 LEU A N 1
ATOM 662 C CA . LEU A 1 84 ? 13.930 7.303 -4.879 1.00 92.25 84 LEU A CA 1
ATOM 663 C C . LEU A 1 84 ? 14.193 6.631 -3.524 1.00 92.25 84 LEU A C 1
ATOM 665 O O . LEU A 1 84 ? 13.272 6.421 -2.737 1.00 92.25 84 LEU A O 1
ATOM 669 N N . THR A 1 85 ? 15.466 6.366 -3.225 1.00 95.56 85 THR A N 1
ATOM 670 C CA . THR A 1 85 ? 15.908 5.820 -1.937 1.00 95.56 85 THR A CA 1
ATOM 671 C C . THR A 1 85 ? 15.637 6.790 -0.783 1.00 95.56 85 THR A C 1
ATOM 673 O O . THR A 1 85 ? 15.153 6.372 0.268 1.00 95.56 85 THR A O 1
ATOM 676 N N . GLU A 1 86 ? 15.905 8.084 -0.965 1.00 97.06 86 GLU A N 1
ATOM 677 C CA . GLU A 1 86 ? 15.641 9.096 0.064 1.00 97.06 86 GLU A CA 1
ATOM 678 C C . GLU A 1 86 ? 14.138 9.296 0.297 1.00 97.06 86 GLU A C 1
ATOM 680 O O . GLU A 1 86 ? 13.695 9.337 1.445 1.00 97.06 86 GLU A O 1
ATOM 685 N N . ALA A 1 87 ? 13.324 9.305 -0.765 1.00 97.25 87 ALA A N 1
ATOM 686 C CA . ALA A 1 87 ? 11.867 9.351 -0.639 1.00 97.25 87 ALA A CA 1
ATOM 687 C C . ALA A 1 87 ? 11.301 8.135 0.122 1.00 97.25 87 ALA A C 1
ATOM 689 O O . ALA A 1 87 ? 10.404 8.287 0.957 1.00 97.25 87 ALA A O 1
ATOM 690 N N . LEU A 1 88 ? 11.846 6.935 -0.116 1.00 97.12 88 LEU A N 1
ATOM 691 C CA . LEU A 1 88 ? 11.471 5.721 0.612 1.00 97.12 88 LEU A CA 1
ATOM 692 C C . LEU A 1 88 ? 11.791 5.841 2.109 1.00 97.12 88 LEU A C 1
ATOM 694 O O . LEU A 1 88 ? 10.920 5.591 2.943 1.00 97.12 88 LEU A O 1
ATOM 698 N N . LYS A 1 89 ? 13.017 6.249 2.458 1.00 97.75 89 LYS A N 1
ATOM 699 C CA . LYS A 1 89 ? 13.437 6.432 3.859 1.00 97.75 89 LYS A CA 1
ATOM 700 C C . LYS A 1 89 ? 12.567 7.456 4.576 1.00 97.75 89 LYS A C 1
ATOM 702 O O . LYS A 1 89 ? 12.127 7.201 5.695 1.00 97.75 89 LYS A O 1
ATOM 707 N N . LEU A 1 90 ? 12.300 8.586 3.924 1.00 98.00 90 LEU A N 1
ATOM 708 C CA . LEU A 1 90 ? 11.441 9.630 4.469 1.00 98.00 90 LEU A CA 1
ATOM 709 C C . LEU A 1 90 ? 10.031 9.095 4.738 1.00 98.00 90 LEU A C 1
ATOM 711 O O . LEU A 1 90 ? 9.508 9.280 5.833 1.00 98.00 90 LEU A O 1
ATOM 715 N N . SER A 1 91 ? 9.448 8.374 3.779 1.00 98.25 91 SER A N 1
ATOM 716 C CA . SER A 1 91 ? 8.111 7.785 3.921 1.00 98.25 91 SER A CA 1
ATOM 717 C C . SER A 1 91 ? 8.040 6.803 5.092 1.00 98.25 91 SER A C 1
ATOM 719 O O . SER A 1 91 ? 7.114 6.873 5.896 1.00 98.25 91 SER A O 1
ATOM 721 N N . LEU A 1 92 ? 9.038 5.924 5.230 1.00 98.31 92 LEU A N 1
ATOM 722 C CA . LEU A 1 92 ? 9.118 4.972 6.341 1.00 98.31 92 LEU A CA 1
ATOM 723 C C . LEU A 1 92 ? 9.278 5.673 7.694 1.00 98.31 92 LEU A C 1
ATOM 725 O O . LEU A 1 92 ? 8.628 5.283 8.662 1.00 98.31 92 LEU A O 1
ATOM 729 N N . ASN A 1 93 ? 10.108 6.716 7.763 1.00 98.50 93 ASN A N 1
ATOM 730 C CA . ASN A 1 93 ? 10.303 7.494 8.983 1.00 98.50 93 ASN A CA 1
ATOM 731 C C . ASN A 1 93 ? 8.997 8.173 9.420 1.00 98.50 93 ASN A C 1
ATOM 733 O O . ASN A 1 93 ? 8.551 7.992 10.553 1.00 98.50 93 ASN A O 1
ATOM 737 N N . VAL A 1 94 ? 8.337 8.873 8.493 1.00 98.44 94 VAL A N 1
ATOM 738 C CA . VAL A 1 94 ? 7.062 9.552 8.753 1.00 98.44 94 VAL A CA 1
ATOM 739 C C . VAL A 1 94 ? 5.978 8.547 9.145 1.00 98.44 94 VAL A C 1
ATOM 741 O O . VAL A 1 94 ? 5.255 8.782 10.114 1.00 98.44 94 VAL A O 1
ATOM 744 N N . ALA A 1 95 ? 5.879 7.406 8.457 1.00 98.44 95 ALA A N 1
ATOM 745 C CA . ALA A 1 95 ? 4.914 6.356 8.781 1.00 98.44 95 ALA A CA 1
ATOM 746 C C . ALA A 1 95 ? 5.133 5.784 10.192 1.00 98.44 95 ALA A C 1
ATOM 748 O O . ALA A 1 95 ? 4.173 5.626 10.946 1.00 98.44 95 ALA A O 1
ATOM 749 N N . ALA A 1 96 ? 6.383 5.522 10.581 1.00 98.62 96 ALA A N 1
ATOM 750 C CA . ALA A 1 96 ? 6.708 4.994 11.903 1.00 98.62 96 ALA A CA 1
ATOM 751 C C . ALA A 1 96 ? 6.373 5.992 13.022 1.00 98.62 96 ALA A C 1
ATOM 753 O O . ALA A 1 96 ? 5.683 5.639 13.980 1.00 98.62 96 ALA A O 1
ATOM 754 N N . VAL A 1 97 ? 6.814 7.248 12.883 1.00 98.56 97 VAL A N 1
ATOM 755 C CA . VAL A 1 97 ? 6.573 8.294 13.889 1.00 98.56 97 VAL A CA 1
ATOM 756 C C . VAL A 1 97 ? 5.080 8.593 14.015 1.00 98.56 97 VAL A C 1
ATOM 758 O O . VAL A 1 97 ? 4.552 8.622 15.126 1.00 98.56 97 VAL A O 1
ATOM 761 N N . SER A 1 98 ? 4.375 8.758 12.892 1.00 98.38 98 SER A N 1
ATOM 762 C CA . SER A 1 98 ? 2.930 9.022 12.904 1.00 98.38 98 SER A CA 1
ATOM 763 C C . SER A 1 98 ? 2.133 7.870 13.515 1.00 98.38 98 SER A C 1
ATOM 765 O O . SER A 1 98 ? 1.254 8.120 14.337 1.00 98.38 98 SER A O 1
ATOM 767 N N . THR A 1 99 ? 2.474 6.617 13.197 1.00 98.44 99 THR A N 1
ATOM 768 C CA . THR A 1 99 ? 1.825 5.436 13.788 1.00 98.44 99 THR A CA 1
ATOM 769 C C . THR A 1 99 ? 2.058 5.372 15.293 1.00 98.44 99 THR A C 1
ATOM 771 O O . THR A 1 99 ? 1.112 5.152 16.046 1.00 98.44 99 THR A O 1
ATOM 774 N N . ALA A 1 100 ? 3.288 5.607 15.757 1.00 98.69 100 ALA A N 1
ATOM 775 C CA . ALA A 1 100 ? 3.603 5.599 17.184 1.00 98.69 100 ALA A CA 1
ATOM 776 C C . ALA A 1 100 ? 2.800 6.664 17.949 1.00 98.69 100 ALA A C 1
ATOM 778 O O . ALA A 1 100 ? 2.166 6.356 18.959 1.00 98.69 100 ALA A O 1
ATOM 779 N N . VAL A 1 101 ? 2.761 7.897 17.434 1.00 98.56 101 VAL A N 1
ATOM 780 C CA . VAL A 1 101 ? 1.974 8.989 18.026 1.00 98.56 101 VAL A CA 1
ATOM 781 C C . VAL A 1 101 ? 0.480 8.656 18.019 1.00 98.56 101 VAL A C 1
ATOM 783 O O . VAL A 1 101 ? -0.183 8.805 19.046 1.00 98.56 101 VAL A O 1
ATOM 786 N N . ALA A 1 102 ? -0.047 8.157 16.898 1.00 98.38 102 ALA A N 1
ATOM 787 C CA . ALA A 1 102 ? -1.450 7.774 16.774 1.00 98.38 102 ALA A CA 1
ATOM 788 C C . ALA A 1 102 ? -1.840 6.663 17.760 1.00 98.38 102 ALA A C 1
ATOM 790 O O . ALA A 1 102 ? -2.901 6.746 18.375 1.00 98.38 102 ALA A O 1
ATOM 791 N N . LEU A 1 103 ? -0.981 5.659 17.963 1.00 98.12 103 LEU A N 1
ATOM 792 C CA . LEU A 1 103 ? -1.220 4.586 18.929 1.00 98.12 103 LEU A CA 1
ATOM 793 C C . LEU A 1 103 ? -1.228 5.105 20.365 1.00 98.12 103 LEU A C 1
ATOM 795 O O . LEU A 1 103 ? -2.136 4.759 21.120 1.00 98.12 103 LEU A O 1
ATOM 799 N N . VAL A 1 104 ? -0.266 5.949 20.746 1.00 98.44 104 VAL A N 1
ATOM 800 C CA . VAL A 1 104 ? -0.215 6.527 22.098 1.00 98.44 104 VAL A CA 1
ATOM 801 C C . VAL A 1 104 ? -1.466 7.359 22.364 1.00 98.44 104 VAL A C 1
ATOM 803 O O . VAL A 1 104 ? -2.186 7.101 23.328 1.00 98.44 104 VAL A O 1
ATOM 806 N N . LEU A 1 105 ? -1.774 8.316 21.488 1.00 98.12 105 LEU A N 1
ATOM 807 C CA . LEU A 1 105 ? -2.928 9.198 21.662 1.00 98.12 105 LEU A CA 1
ATOM 808 C C . LEU A 1 105 ? -4.251 8.431 21.588 1.00 98.12 105 LEU A C 1
ATOM 810 O O . LEU A 1 105 ? -5.112 8.613 22.448 1.00 98.12 105 LEU A O 1
ATOM 814 N N . GLY A 1 106 ? -4.402 7.536 20.611 1.00 97.12 106 GLY A N 1
ATOM 815 C CA . GLY A 1 106 ? -5.592 6.704 20.455 1.00 97.12 106 GLY A CA 1
ATOM 816 C C . GLY A 1 106 ? -5.842 5.815 21.672 1.00 97.12 106 GLY A C 1
ATOM 817 O O . GLY A 1 106 ? -6.975 5.725 22.143 1.00 97.12 106 GLY A O 1
ATOM 818 N N . THR A 1 107 ? -4.786 5.229 22.243 1.00 97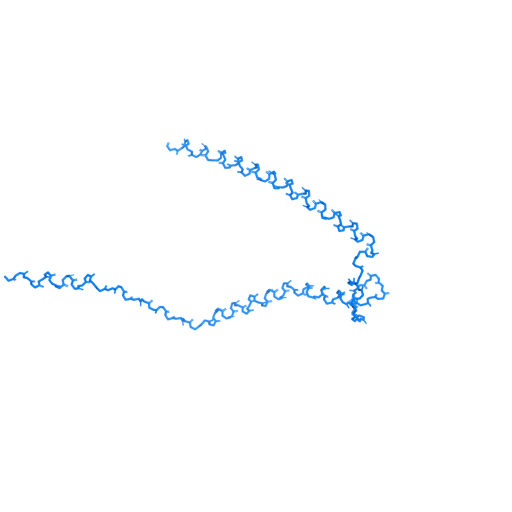.25 107 THR A N 1
ATOM 819 C CA . THR A 1 107 ? -4.889 4.405 23.457 1.00 97.25 107 THR A CA 1
ATOM 820 C C . THR A 1 107 ? -5.280 5.244 24.674 1.00 97.25 107 THR A C 1
ATOM 822 O O . THR A 1 107 ? -6.171 4.850 25.424 1.00 97.25 107 THR A O 1
ATOM 825 N N . LEU A 1 108 ? -4.676 6.424 24.862 1.00 96.88 108 LEU A N 1
ATOM 826 C CA . LEU A 1 108 ? -5.028 7.331 25.962 1.00 96.88 108 LEU A CA 1
ATOM 827 C C . LEU A 1 108 ? -6.493 7.783 25.884 1.00 96.88 108 LEU A C 1
ATOM 829 O O . LEU A 1 108 ? -7.201 7.749 26.891 1.00 96.88 108 LEU A O 1
ATOM 833 N N . VAL A 1 109 ? -6.965 8.151 24.688 1.00 96.19 109 VAL A N 1
ATOM 834 C CA . VAL A 1 109 ? -8.367 8.527 24.451 1.00 96.19 109 VAL A CA 1
ATOM 835 C C . VAL A 1 109 ? -9.300 7.349 24.725 1.00 96.19 109 VAL A C 1
ATOM 837 O O . VAL A 1 109 ? -10.297 7.519 25.424 1.00 96.19 109 VAL A O 1
ATOM 840 N N . ALA A 1 110 ? -8.971 6.147 24.243 1.00 95.25 110 ALA A N 1
ATOM 841 C CA . ALA A 1 110 ? -9.768 4.951 24.500 1.00 95.25 110 ALA A CA 1
ATOM 842 C C . ALA A 1 110 ? -9.917 4.674 26.008 1.00 95.25 110 ALA A C 1
ATOM 844 O O . ALA A 1 110 ? -11.030 4.447 26.484 1.00 95.25 110 ALA A O 1
ATOM 845 N N . ILE A 1 111 ? -8.826 4.767 26.778 1.00 95.31 111 ILE A N 1
ATOM 846 C CA . ILE A 1 111 ? -8.846 4.581 28.239 1.00 95.31 111 ILE A CA 1
ATOM 847 C C . ILE A 1 111 ? -9.693 5.663 28.924 1.00 95.31 111 ILE A C 1
ATOM 849 O O . ILE A 1 111 ? -10.504 5.346 29.799 1.00 95.31 111 ILE A O 1
ATOM 853 N N . ALA A 1 112 ? -9.537 6.930 28.532 1.00 92.81 112 ALA A N 1
ATOM 854 C CA . ALA A 1 112 ? -10.298 8.039 29.102 1.00 92.81 112 ALA A CA 1
ATOM 855 C C . ALA A 1 112 ? -11.806 7.876 28.861 1.00 92.81 112 ALA A C 1
ATOM 857 O O . ALA A 1 112 ? -12.595 8.009 29.798 1.00 92.81 112 ALA A O 1
ATOM 858 N N . LEU A 1 113 ? -12.205 7.527 27.634 1.00 93.06 113 LEU A N 1
ATOM 859 C CA . LEU A 1 113 ? -13.603 7.288 27.280 1.00 93.06 113 LEU A CA 1
ATOM 860 C C . LEU A 1 113 ? -14.188 6.130 28.092 1.00 93.06 113 LEU A C 1
ATOM 862 O O . LEU A 1 113 ? -15.228 6.300 28.722 1.00 93.06 113 LEU A O 1
ATOM 866 N N . VAL A 1 114 ? -13.508 4.982 28.152 1.00 93.38 114 VAL A N 1
ATOM 867 C CA . VAL A 1 114 ? -13.990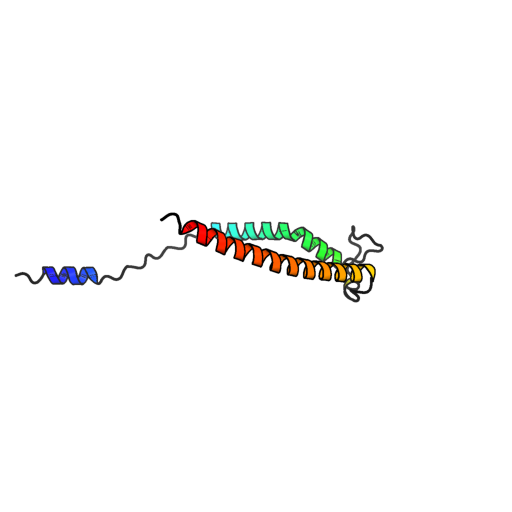 3.823 28.921 1.00 93.38 114 VAL A CA 1
ATOM 868 C C . VAL A 1 114 ? -14.170 4.183 30.395 1.00 93.38 114 VAL A C 1
ATOM 870 O O . VAL A 1 114 ? -15.208 3.870 30.974 1.00 93.38 114 VAL A O 1
ATOM 873 N N . ARG A 1 115 ? -13.214 4.894 31.002 1.00 84.25 115 ARG A N 1
ATOM 874 C CA . ARG A 1 115 ? -13.293 5.264 32.421 1.00 84.25 115 ARG A CA 1
ATOM 875 C C . ARG A 1 115 ? -14.383 6.301 32.705 1.00 84.25 115 ARG A C 1
ATOM 877 O O . ARG A 1 115 ? -15.113 6.142 33.679 1.00 84.25 115 ARG A O 1
ATOM 884 N N . HIS A 1 116 ? -14.525 7.339 31.880 1.00 77.88 116 HIS A N 1
ATOM 885 C CA . HIS A 1 116 ? -15.540 8.376 32.097 1.00 77.88 116 HIS A CA 1
ATOM 886 C C . HIS A 1 116 ? -16.965 7.892 31.793 1.00 77.88 116 HIS A C 1
ATOM 888 O O . HIS A 1 116 ? -17.882 8.189 32.560 1.00 77.88 116 HIS A O 1
ATOM 894 N N . PHE A 1 117 ? -17.172 7.112 30.728 1.00 66.44 117 PHE A N 1
ATOM 895 C CA . PHE A 1 117 ? -18.497 6.578 30.402 1.00 66.44 117 PHE A CA 1
ATOM 896 C C . PHE A 1 117 ? -18.929 5.449 31.350 1.00 66.44 117 PHE A C 1
ATOM 898 O O . PHE A 1 117 ? -20.101 5.405 31.723 1.00 66.44 117 PHE A O 1
ATOM 905 N N . ALA A 1 118 ? -18.012 4.591 31.817 1.00 61.91 118 ALA A N 1
ATOM 906 C CA . ALA A 1 118 ? -18.344 3.538 32.783 1.00 61.91 118 ALA A CA 1
ATOM 907 C C . ALA A 1 118 ? -18.801 4.095 34.145 1.00 61.91 118 ALA A C 1
ATOM 909 O O . ALA A 1 118 ? -19.713 3.541 34.753 1.00 61.91 118 ALA A O 1
ATOM 910 N N . LEU A 1 119 ? -18.221 5.213 34.602 1.00 61.09 119 LEU A N 1
ATOM 911 C CA . LEU A 1 119 ? -18.599 5.869 35.863 1.00 61.09 119 LEU A CA 1
ATOM 912 C C . LEU A 1 119 ? -19.912 6.669 35.760 1.00 61.09 119 LEU A C 1
ATOM 914 O O . LEU A 1 119 ? -20.626 6.809 36.746 1.00 61.09 119 LEU A O 1
ATOM 918 N N . SER A 1 120 ? -20.264 7.174 34.573 1.00 61.66 120 SER A N 1
ATOM 919 C CA . SER A 1 120 ? -21.508 7.932 34.347 1.00 61.66 120 SER A CA 1
ATOM 920 C C . SER A 1 120 ? -22.763 7.037 34.312 1.00 61.66 120 SER A C 1
ATOM 922 O O . SER A 1 120 ? -23.867 7.481 34.630 1.00 61.66 120 SER A O 1
ATOM 924 N N . GLY A 1 121 ? -22.604 5.752 33.970 1.00 60.16 121 GLY A N 1
ATOM 925 C CA . GLY A 1 121 ? -23.700 4.780 33.892 1.00 60.16 121 GLY A CA 1
ATOM 926 C C . GLY A 1 121 ? -24.131 4.153 35.225 1.00 60.16 121 GLY A C 1
ATOM 927 O O . GLY A 1 121 ? -25.266 3.686 35.316 1.00 60.16 121 GLY A O 1
ATOM 928 N N . SER A 1 122 ? -23.283 4.144 36.265 1.00 58.88 122 SER A N 1
ATOM 929 C CA . SER A 1 122 ? -23.629 3.527 37.561 1.00 58.88 122 SER A CA 1
ATOM 930 C C . SER A 1 122 ? -24.460 4.429 38.477 1.00 58.88 122 SER A C 1
ATOM 932 O O . SER A 1 122 ? -25.052 3.934 39.427 1.00 58.88 122 SER A O 1
ATOM 934 N N . THR A 1 123 ? -24.553 5.727 38.183 1.00 60.25 123 THR A N 1
ATOM 935 C CA . THR A 1 123 ? -25.304 6.710 38.991 1.00 60.25 123 THR A CA 1
ATOM 936 C C . THR A 1 123 ? -26.781 6.839 38.567 1.00 60.25 123 THR A C 1
ATOM 938 O O . THR A 1 123 ? -27.510 7.666 39.102 1.00 60.25 123 THR A O 1
ATOM 941 N N . ARG A 1 124 ? -27.261 6.032 37.605 1.00 58.50 124 ARG A N 1
ATOM 942 C CA . ARG A 1 124 ? -28.682 5.985 37.185 1.00 58.50 124 ARG A CA 1
ATOM 943 C C . ARG A 1 124 ? -29.322 4.601 37.360 1.00 58.50 124 ARG A C 1
ATOM 945 O O . ARG A 1 124 ? -30.034 4.138 36.467 1.00 58.50 124 ARG A O 1
ATOM 952 N N . ARG A 1 125 ? -29.059 3.926 38.475 1.00 49.09 125 ARG A N 1
ATOM 953 C CA . ARG A 1 125 ? -29.866 2.792 38.942 1.00 49.09 125 ARG A CA 1
ATOM 954 C C . ARG A 1 125 ? -30.200 2.958 40.409 1.00 49.09 125 ARG A C 1
ATOM 956 O O . ARG A 1 125 ? -29.314 3.453 41.135 1.00 49.09 125 ARG A O 1
#

pLDDT: mean 84.7, std 15.08, range [49.09, 98.69]

Radius of gyration: 33.2 Å; chains: 1; bounding box: 73×64×64 Å

Secondary structure (DSSP, 8-state):
--SHHHHHHHHHTT-------------HHHHHHHHHHHHHHHHHHHHHHHHHHHHTB--SSS---S---B-SHHHH-TT--HHHHHHHHHHHHHHHHHHHHHHHHHHHHHHHHHHHHHHHHGGG-

Foldseek 3Di:
DPPPVVVVVVVVVPDPPDPPPPPPDPVPVVVVVVVVVVVVVCVVCVVVVVVVVLLQADDPDPDRPDGDDGHPVCVPCVCPDPVVVVVVVVVVVCVVVVVVVCVVVVVVVVVVCCVVVVVVVVVPD

InterPro domains:
  IPR035906 MetI-like superfamily [G3DSA:1.10.3720.10] (18-124)
  IPR035906 MetI-like superfamily [SSF161098] (25-118)
  IPR051789 Bacterial Polyamine Transport Permease [PTHR43848] (32-116)

Sequence (125 aa):
MTTQAGAAVATAAQQPPTPKTVKARRNWGDVLLRVVAGLVLLYLFLPIFVIILFSFNNPSGKFNYSWQGFTLNNWAHPFKYPPLTEALKLSLNVAAVSTAVALVLGTLVAIALVRHFALSGSTRR

Organism: Mycolicibacterium chubuense (NCBI:txid1800)